Protein AF-A0A1V4H325-F1 (afdb_monomer_lite)

pLDDT: mean 75.96, std 10.7, range [51.03, 88.94]

Radius of gyration: 15.81 Å; chains: 1; bounding box: 46×18×38 Å

Secondary structure (DSSP, 8-state):
-GGGTHHHHHHHHHHHHHHHHHHHHHHHTTTS--TT--PPPPPHHHHHHHHHHHHHHHHHHHHHHHH--

Sequence (69 aa):
MWLKLLPYIQFICFIIFVIGVIKYAIRTKTFFVMPNMKHPKHTKDEIILSAFGLLGFVISSNLRGFLDI

Structure (mmCIF, N/CA/C/O backbone):
data_AF-A0A1V4H325-F1
#
_entry.id   AF-A0A1V4H325-F1
#
loop_
_atom_site.group_PDB
_atom_site.id
_atom_site.type_symbol
_atom_site.label_atom_id
_atom_site.label_alt_id
_atom_site.label_comp_id
_atom_site.label_asym_id
_atom_site.label_entity_id
_atom_site.label_seq_id
_atom_site.pdbx_PDB_ins_code
_atom_site.Cartn_x
_atom_site.Cartn_y
_atom_site.Cartn_z
_atom_site.occupancy
_atom_site.B_iso_or_equiv
_atom_site.auth_seq_id
_atom_site.auth_comp_id
_atom_site.auth_asym_id
_atom_site.auth_atom_id
_atom_site.pdbx_PDB_model_num
ATOM 1 N N . MET A 1 1 ? 20.745 -1.488 -15.081 1.00 59.47 1 MET A N 1
ATOM 2 C CA . MET A 1 1 ? 20.676 -2.325 -13.857 1.00 59.47 1 MET A CA 1
ATOM 3 C C . MET A 1 1 ? 19.599 -1.833 -12.881 1.00 59.47 1 MET A C 1
ATOM 5 O O . MET A 1 1 ? 18.807 -2.653 -12.446 1.00 59.47 1 MET A O 1
ATOM 9 N N . TRP A 1 2 ? 19.477 -0.519 -12.637 1.00 59.94 2 TRP A N 1
ATOM 10 C CA . TRP A 1 2 ? 18.436 0.103 -11.789 1.00 59.94 2 TRP A CA 1
ATOM 11 C C . TRP A 1 2 ? 16.976 -0.190 -12.185 1.00 59.94 2 TRP A C 1
ATOM 13 O O . TRP A 1 2 ? 16.135 -0.378 -11.314 1.00 59.94 2 TRP A O 1
ATOM 23 N N . LEU A 1 3 ? 16.682 -0.334 -13.481 1.00 64.12 3 LEU A N 1
ATOM 24 C CA . LEU A 1 3 ? 15.348 -0.711 -13.982 1.00 64.12 3 LEU A CA 1
ATOM 25 C C . LEU A 1 3 ? 14.871 -2.086 -13.492 1.00 64.12 3 LEU A C 1
ATOM 27 O O . LEU A 1 3 ? 13.678 -2.288 -13.295 1.00 64.12 3 LEU A O 1
ATOM 31 N N . LYS A 1 4 ? 15.796 -3.016 -13.216 1.00 68.31 4 LYS A N 1
ATOM 32 C CA . LYS A 1 4 ? 15.454 -4.321 -12.628 1.00 68.31 4 LYS A CA 1
ATOM 33 C C . LYS A 1 4 ? 15.074 -4.213 -11.149 1.00 68.31 4 LYS A C 1
ATOM 35 O O . LYS A 1 4 ? 14.451 -5.130 -10.636 1.00 68.31 4 LYS A O 1
ATOM 40 N N . LEU A 1 5 ? 15.428 -3.114 -10.475 1.00 73.31 5 LEU A N 1
ATOM 41 C CA . LEU A 1 5 ? 15.125 -2.874 -9.061 1.00 73.31 5 LEU A CA 1
ATOM 42 C C . LEU A 1 5 ? 13.713 -2.297 -8.852 1.00 73.31 5 LEU A C 1
ATOM 44 O O . LEU A 1 5 ? 13.088 -2.556 -7.826 1.00 73.31 5 LEU A O 1
ATOM 48 N N . LEU A 1 6 ? 13.196 -1.553 -9.838 1.00 75.62 6 LEU A N 1
ATOM 49 C CA . LEU A 1 6 ? 11.858 -0.950 -9.813 1.00 75.62 6 LEU A CA 1
ATOM 50 C C . LEU A 1 6 ? 10.722 -1.923 -9.436 1.00 75.62 6 LEU A C 1
ATOM 52 O O . LEU A 1 6 ? 9.925 -1.563 -8.567 1.00 75.62 6 LEU A O 1
ATOM 56 N N . PRO A 1 7 ? 10.630 -3.141 -10.013 1.00 79.31 7 PRO A N 1
ATOM 57 C CA . PRO A 1 7 ? 9.569 -4.082 -9.652 1.00 79.31 7 PRO A CA 1
ATOM 58 C C . PRO A 1 7 ? 9.662 -4.568 -8.198 1.00 79.31 7 PRO A C 1
ATOM 60 O O . PRO A 1 7 ? 8.635 -4.818 -7.573 1.00 79.31 7 PRO A O 1
ATOM 63 N N . TYR A 1 8 ? 10.862 -4.641 -7.615 1.00 83.25 8 TYR A N 1
ATOM 64 C CA . TYR A 1 8 ? 11.020 -4.998 -6.201 1.00 83.25 8 TYR A CA 1
ATOM 65 C C . TYR A 1 8 ? 10.553 -3.870 -5.278 1.00 83.25 8 TYR A C 1
ATOM 67 O O . TYR A 1 8 ? 9.897 -4.133 -4.273 1.00 83.25 8 TYR A O 1
ATOM 75 N N . ILE A 1 9 ? 10.824 -2.611 -5.638 1.00 83.19 9 ILE A N 1
ATOM 76 C CA . ILE A 1 9 ? 10.329 -1.444 -4.893 1.00 83.19 9 ILE A CA 1
ATOM 77 C C . ILE A 1 9 ? 8.796 -1.370 -4.972 1.00 83.19 9 ILE A C 1
ATOM 79 O O . ILE A 1 9 ? 8.146 -1.200 -3.942 1.00 83.19 9 ILE A O 1
ATOM 83 N N . GLN A 1 10 ? 8.211 -1.582 -6.160 1.00 82.38 10 GLN A N 1
ATOM 84 C CA . GLN A 1 10 ? 6.756 -1.702 -6.344 1.00 82.38 10 GLN A CA 1
ATOM 85 C C . GLN A 1 10 ? 6.160 -2.775 -5.429 1.00 82.38 10 GLN A C 1
ATOM 87 O O . GLN A 1 10 ? 5.174 -2.524 -4.737 1.00 82.38 10 GLN A O 1
ATOM 92 N N . PHE A 1 11 ? 6.775 -3.958 -5.402 1.00 83.94 11 PHE A N 1
ATOM 93 C CA . PHE A 1 11 ? 6.318 -5.074 -4.582 1.00 83.94 11 PHE A CA 1
ATOM 94 C C . PHE A 1 11 ? 6.374 -4.756 -3.081 1.00 83.94 11 PHE A C 1
ATOM 96 O O . PHE A 1 11 ? 5.422 -5.040 -2.357 1.00 83.94 11 PHE A O 1
ATOM 103 N N . ILE A 1 12 ? 7.436 -4.094 -2.610 1.00 87.44 12 ILE A N 1
ATOM 104 C CA . ILE A 1 12 ? 7.550 -3.657 -1.210 1.00 87.44 12 ILE A CA 1
ATOM 105 C C . ILE A 1 12 ? 6.470 -2.619 -0.870 1.00 87.44 12 ILE A C 1
ATOM 107 O O . ILE A 1 12 ? 5.798 -2.754 0.154 1.00 87.44 12 ILE A O 1
ATOM 111 N N . CYS A 1 13 ? 6.250 -1.616 -1.727 1.00 87.00 13 CYS A N 1
ATOM 112 C CA . CYS A 1 13 ? 5.183 -0.626 -1.536 1.00 87.00 13 CYS A CA 1
ATOM 113 C C . CYS A 1 13 ? 3.796 -1.284 -1.486 1.00 87.00 13 CYS A C 1
ATOM 115 O O . CYS A 1 13 ? 2.972 -0.928 -0.641 1.00 87.00 13 CYS A O 1
ATOM 117 N N . PHE A 1 14 ? 3.564 -2.287 -2.335 1.00 85.19 14 PHE A N 1
ATOM 118 C CA . PHE A 1 14 ? 2.332 -3.067 -2.331 1.00 85.19 14 PHE A CA 1
ATOM 119 C C . PHE A 1 14 ? 2.147 -3.854 -1.025 1.00 85.19 14 PHE A C 1
ATOM 121 O O . PHE A 1 14 ? 1.066 -3.820 -0.443 1.00 85.1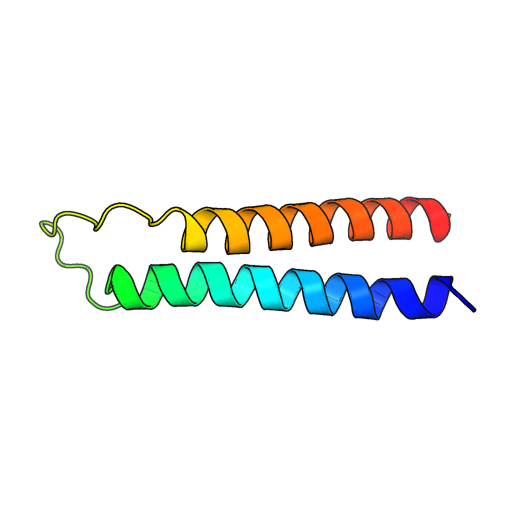9 14 PHE A O 1
ATOM 128 N N . ILE A 1 15 ? 3.197 -4.498 -0.503 1.00 88.94 15 ILE A N 1
ATOM 129 C CA . ILE A 1 15 ? 3.136 -5.187 0.797 1.00 88.94 15 ILE A CA 1
ATOM 130 C C . ILE A 1 15 ? 2.786 -4.208 1.925 1.00 88.94 15 ILE A C 1
ATOM 132 O O . ILE A 1 15 ? 1.922 -4.509 2.748 1.00 88.94 15 ILE A O 1
ATOM 136 N N . ILE A 1 16 ? 3.412 -3.028 1.956 1.00 87.62 16 ILE A N 1
ATOM 137 C CA . ILE A 1 16 ? 3.138 -1.999 2.972 1.00 87.62 16 ILE A CA 1
ATOM 138 C C . ILE A 1 16 ? 1.669 -1.552 2.914 1.00 87.62 16 ILE A C 1
ATOM 140 O O . ILE A 1 16 ? 1.014 -1.450 3.956 1.00 87.62 16 ILE A O 1
ATOM 144 N N . PHE A 1 17 ? 1.135 -1.357 1.706 1.00 87.56 17 PHE A N 1
ATOM 145 C CA . PHE A 1 17 ? -0.279 -1.055 1.495 1.00 87.56 17 PHE A CA 1
ATOM 146 C C . PHE A 1 17 ? -1.189 -2.166 2.036 1.00 87.56 17 PHE A C 1
ATOM 148 O O . PHE A 1 17 ? -2.089 -1.898 2.833 1.00 87.56 17 PHE A O 1
ATOM 155 N N . VAL A 1 18 ? -0.923 -3.420 1.659 1.00 86.88 18 VAL A N 1
ATOM 156 C CA . VAL A 1 18 ? -1.706 -4.588 2.089 1.00 86.88 18 VAL A CA 1
ATOM 157 C C . VAL A 1 18 ? -1.691 -4.741 3.610 1.00 86.88 18 VAL A C 1
ATOM 159 O O . VAL A 1 18 ? -2.737 -4.989 4.203 1.00 86.88 18 VAL A O 1
ATOM 162 N N . ILE A 1 19 ? -0.549 -4.527 4.269 1.00 88.44 19 ILE A N 1
ATOM 163 C CA . ILE A 1 19 ? -0.452 -4.560 5.736 1.00 88.44 19 ILE A CA 1
ATOM 164 C C . ILE A 1 19 ? -1.351 -3.493 6.372 1.00 88.44 19 ILE A C 1
ATOM 166 O O . ILE A 1 19 ? -2.048 -3.795 7.342 1.00 88.44 19 ILE A O 1
ATOM 170 N N . GLY A 1 20 ? -1.364 -2.270 5.832 1.00 84.06 20 GLY A N 1
ATOM 171 C CA . GLY A 1 20 ? -2.242 -1.192 6.299 1.00 84.06 20 GLY A CA 1
ATOM 172 C C . GLY A 1 20 ? -3.725 -1.564 6.207 1.00 84.06 20 GLY A C 1
ATOM 173 O O . GLY A 1 20 ? -4.461 -1.436 7.191 1.00 84.06 20 GLY A O 1
ATOM 174 N N . VAL A 1 21 ? -4.137 -2.122 5.064 1.00 83.38 21 VAL A N 1
ATOM 175 C CA . VAL A 1 21 ? -5.514 -2.579 4.816 1.00 83.38 2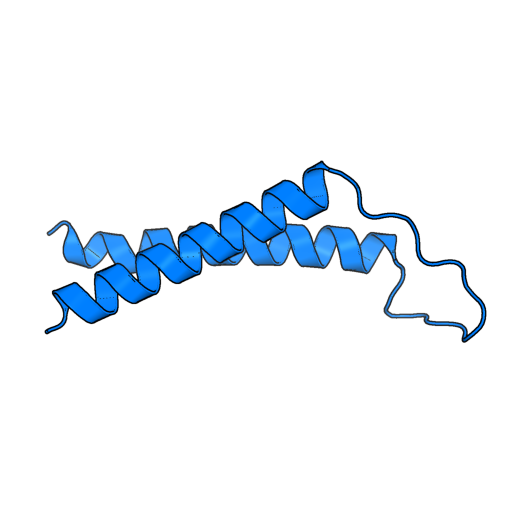1 VAL A CA 1
ATOM 176 C C . VAL A 1 21 ? -5.890 -3.758 5.716 1.00 83.38 21 VAL A C 1
ATOM 178 O O . VAL A 1 21 ? -6.966 -3.745 6.309 1.00 83.38 21 VAL A O 1
ATOM 181 N N . ILE A 1 22 ? -5.013 -4.753 5.878 1.00 85.44 22 ILE A N 1
ATOM 182 C CA . ILE A 1 22 ? -5.254 -5.913 6.750 1.00 85.44 22 ILE A CA 1
ATOM 183 C C . ILE A 1 22 ? -5.392 -5.474 8.208 1.00 85.44 22 ILE A C 1
ATOM 185 O O . ILE A 1 22 ? -6.320 -5.914 8.888 1.00 85.44 22 ILE A O 1
ATOM 189 N N . LYS A 1 23 ? -4.520 -4.580 8.695 1.00 82.44 23 LYS A N 1
ATOM 190 C CA . LYS A 1 23 ? -4.625 -4.023 10.054 1.00 82.44 23 LYS A CA 1
ATOM 191 C C . LYS A 1 23 ? -5.991 -3.378 10.279 1.00 82.44 23 LYS A C 1
ATOM 193 O O . LYS A 1 23 ? -6.654 -3.678 11.273 1.00 82.44 23 LYS A O 1
ATOM 198 N N . TYR A 1 24 ? -6.424 -2.552 9.327 1.00 79.69 24 TYR A N 1
ATOM 199 C CA . TYR A 1 24 ? -7.737 -1.920 9.367 1.00 79.69 24 TYR A CA 1
ATOM 200 C C . TYR A 1 24 ? -8.877 -2.951 9.320 1.00 79.69 24 TYR A C 1
ATOM 202 O O . TYR A 1 24 ? -9.825 -2.852 10.101 1.00 79.69 24 TYR A O 1
ATOM 210 N N . ALA A 1 25 ? -8.780 -3.973 8.464 1.00 77.88 25 ALA A N 1
ATOM 211 C CA . ALA A 1 25 ? -9.795 -5.016 8.304 1.00 77.88 25 ALA A CA 1
ATOM 212 C C . ALA A 1 25 ? -9.967 -5.881 9.568 1.00 77.88 25 ALA A C 1
ATOM 214 O O . ALA A 1 25 ? -11.086 -6.096 10.042 1.00 77.88 25 ALA A O 1
ATOM 215 N N . ILE A 1 26 ? -8.858 -6.315 10.179 1.00 80.62 26 ILE A N 1
ATOM 216 C CA . ILE A 1 26 ? -8.864 -7.055 11.452 1.00 80.62 26 ILE A CA 1
ATOM 217 C C . ILE A 1 26 ? -9.538 -6.215 12.539 1.00 80.62 26 ILE A C 1
ATOM 219 O O . ILE A 1 26 ? -10.400 -6.702 13.274 1.00 80.62 26 ILE A O 1
ATOM 223 N N . ARG A 1 27 ? -9.183 -4.930 12.621 1.00 72.75 27 ARG A N 1
ATOM 224 C CA . ARG A 1 27 ? -9.705 -4.028 13.649 1.00 72.75 27 ARG A CA 1
ATOM 225 C C . ARG A 1 27 ? -11.183 -3.706 13.466 1.00 72.75 27 ARG A C 1
ATOM 227 O O . ARG A 1 27 ? -11.924 -3.639 14.444 1.00 72.75 27 ARG A O 1
ATOM 234 N N . THR A 1 28 ? -11.616 -3.514 12.225 1.00 67.88 28 THR A N 1
ATOM 235 C CA . THR A 1 28 ? -13.025 -3.268 11.890 1.00 67.88 28 THR A CA 1
ATOM 236 C C . THR A 1 28 ? -13.894 -4.514 11.992 1.00 67.88 28 THR A C 1
ATOM 238 O O . THR A 1 28 ? -15.108 -4.385 11.853 1.00 67.88 28 THR A O 1
ATOM 241 N N . LYS A 1 29 ? -13.314 -5.700 12.253 1.00 65.94 29 LYS A N 1
ATOM 242 C CA . LYS A 1 29 ? -14.023 -6.989 12.238 1.00 65.94 29 LYS A CA 1
ATOM 243 C C . LYS A 1 29 ? -14.899 -7.119 10.987 1.00 65.94 29 LYS A C 1
ATOM 245 O O . LYS A 1 29 ? -16.018 -7.621 11.053 1.00 65.94 29 LYS A O 1
ATOM 250 N N . THR A 1 30 ? -14.395 -6.657 9.841 1.00 58.69 30 THR A N 1
ATOM 251 C CA . THR A 1 30 ? -15.153 -6.558 8.580 1.00 58.69 30 THR A CA 1
ATOM 252 C C . THR A 1 30 ? -15.573 -7.919 8.013 1.00 58.69 30 THR A C 1
ATOM 254 O O . THR A 1 30 ? -16.369 -7.968 7.089 1.00 58.69 30 THR A O 1
ATOM 257 N N . PHE A 1 31 ? -15.107 -9.030 8.590 1.00 53.03 31 PHE A N 1
ATOM 258 C CA . PHE A 1 31 ? -15.594 -10.380 8.285 1.00 53.03 31 PHE A CA 1
ATOM 259 C C . PHE A 1 31 ? -16.866 -10.781 9.060 1.00 53.03 31 PHE A C 1
ATOM 261 O O . PHE A 1 31 ? -17.520 -11.747 8.687 1.00 53.03 31 PHE A O 1
ATOM 268 N N . PHE A 1 32 ? -17.254 -10.032 10.098 1.00 54.44 32 PHE A N 1
ATOM 269 C CA . PHE A 1 32 ? -18.468 -10.240 10.900 1.00 54.44 32 PHE A CA 1
ATOM 270 C C . PHE A 1 32 ? -19.309 -8.953 10.946 1.00 54.44 32 PHE A C 1
ATOM 272 O O . PHE A 1 32 ? -19.640 -8.445 12.019 1.00 54.44 32 PHE A O 1
ATOM 279 N N . VAL A 1 33 ? -19.624 -8.378 9.780 1.00 53.78 33 VAL A N 1
ATOM 280 C CA . VAL A 1 33 ? -20.440 -7.156 9.691 1.00 53.78 33 VAL A CA 1
ATOM 281 C C . VAL A 1 33 ? -21.872 -7.458 10.136 1.00 53.78 33 VAL A C 1
ATOM 283 O O . VAL A 1 33 ? -22.687 -7.964 9.373 1.00 53.78 33 VAL A O 1
ATOM 286 N N . MET A 1 34 ? -22.192 -7.118 11.383 1.00 56.69 34 MET A N 1
ATOM 287 C CA . MET A 1 34 ? -23.574 -6.895 11.801 1.00 56.69 34 MET A CA 1
ATOM 288 C C . MET A 1 34 ? -24.026 -5.531 11.260 1.00 56.69 34 MET A C 1
ATOM 290 O O . ME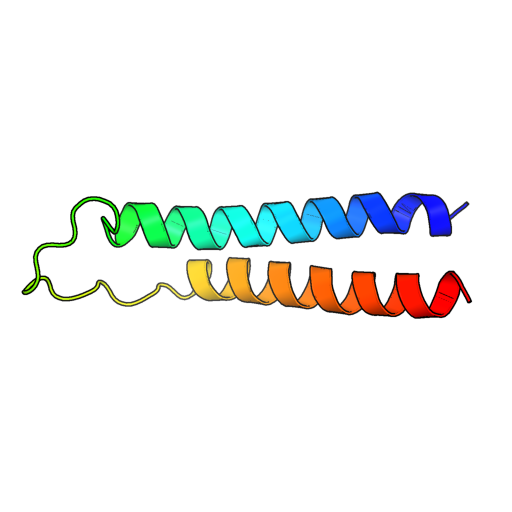T A 1 34 ? -23.299 -4.552 11.455 1.00 56.69 34 MET A O 1
ATOM 294 N N . PRO A 1 35 ? -25.225 -5.420 10.657 1.00 57.03 35 PRO A N 1
ATOM 295 C CA . PRO A 1 35 ? -25.725 -4.193 10.021 1.00 57.03 35 PRO A CA 1
ATOM 296 C C . PRO A 1 35 ? -26.017 -3.020 10.985 1.00 57.03 35 PRO A C 1
ATOM 298 O O . PRO A 1 35 ? -26.700 -2.075 10.612 1.00 57.03 35 PRO A O 1
ATOM 301 N N . ASN A 1 36 ? -25.492 -3.041 12.216 1.00 62.12 36 ASN A N 1
ATOM 302 C CA . ASN A 1 36 ? -25.666 -1.976 13.206 1.00 62.12 36 ASN A CA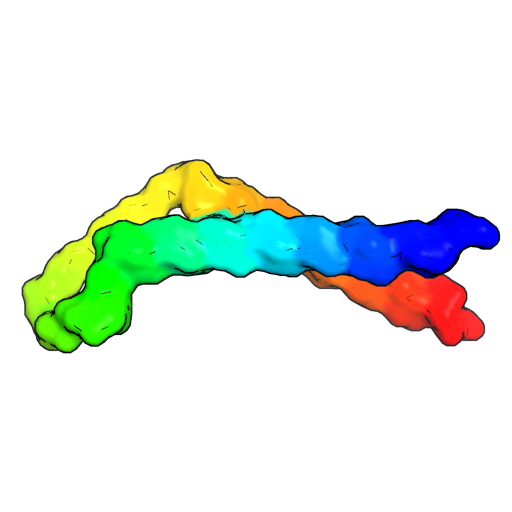 1
ATOM 303 C C . ASN A 1 36 ? -24.414 -1.725 14.077 1.00 62.12 36 ASN A C 1
ATOM 305 O O . ASN A 1 36 ? -24.513 -1.186 15.180 1.00 62.12 36 ASN A O 1
ATOM 309 N N . MET A 1 37 ? -23.222 -2.147 13.632 1.00 63.31 37 MET A N 1
ATOM 310 C CA . MET A 1 37 ? -21.979 -1.898 14.373 1.00 63.31 37 MET A CA 1
ATOM 311 C C . MET A 1 37 ? -21.334 -0.566 13.976 1.00 63.31 37 MET A C 1
ATOM 313 O O . MET A 1 37 ? -21.086 -0.290 12.805 1.00 63.31 37 MET A O 1
ATOM 317 N N . LYS A 1 38 ? -21.000 0.258 14.978 1.00 63.47 38 LYS A N 1
ATOM 318 C CA . LYS A 1 38 ? -20.233 1.496 14.792 1.00 63.47 38 LYS A CA 1
ATOM 319 C C . LYS A 1 38 ? -18.833 1.149 14.277 1.00 63.47 38 LYS A C 1
ATOM 321 O O . LYS A 1 38 ? -18.029 0.590 15.021 1.00 63.47 38 LYS A O 1
ATOM 326 N N . HIS A 1 39 ? -18.534 1.498 13.025 1.00 64.69 39 HIS A N 1
ATOM 327 C CA . HIS A 1 39 ? -17.205 1.287 12.453 1.00 64.69 39 HIS A CA 1
ATOM 328 C C . HIS A 1 39 ? -16.139 2.001 13.303 1.00 64.69 39 HIS A C 1
ATOM 330 O O . HIS A 1 39 ? -16.271 3.204 13.567 1.00 64.69 39 HIS A O 1
ATOM 336 N N . PRO A 1 40 ? -15.085 1.298 13.758 1.00 66.44 40 PRO A N 1
ATOM 337 C CA . PRO A 1 40 ? -14.009 1.941 14.491 1.00 66.44 40 PRO A CA 1
ATOM 338 C C . PRO A 1 40 ? -13.324 2.981 13.601 1.00 66.44 40 PRO A C 1
ATOM 340 O O . PRO A 1 40 ? -13.048 2.738 12.425 1.00 66.44 40 PRO A O 1
ATOM 343 N N . LYS A 1 41 ? -13.051 4.160 14.174 1.00 70.88 41 LYS A N 1
ATOM 344 C CA . LYS A 1 41 ? -12.293 5.207 13.484 1.00 70.88 41 LYS A CA 1
ATOM 345 C C . LYS A 1 41 ? -10.902 4.676 13.135 1.00 70.88 41 LYS A C 1
ATOM 347 O O . LYS A 1 41 ? -10.196 4.139 13.996 1.00 70.88 41 LYS A O 1
ATOM 352 N N . HIS A 1 42 ? -10.529 4.868 11.878 1.00 68.50 42 HIS A N 1
ATOM 353 C CA . HIS A 1 42 ? -9.191 4.625 11.352 1.00 68.50 42 HIS A CA 1
ATOM 354 C C . HIS A 1 42 ? -8.136 5.301 12.240 1.00 68.50 42 HIS A C 1
ATOM 356 O O . HIS A 1 42 ? -8.309 6.452 12.658 1.00 68.50 42 HIS A O 1
ATOM 362 N N . THR A 1 43 ? -7.061 4.586 12.571 1.00 78.62 43 THR A N 1
ATOM 363 C CA . THR A 1 43 ? -5.898 5.190 13.237 1.00 78.62 43 THR A CA 1
ATOM 364 C C . THR A 1 43 ? -4.992 5.863 12.217 1.00 78.62 43 THR A C 1
ATOM 366 O O . THR A 1 43 ? -4.953 5.498 11.042 1.00 78.62 43 THR A O 1
ATOM 369 N N . LYS A 1 44 ? -4.234 6.864 12.679 1.00 80.62 44 LYS A N 1
ATOM 370 C CA . LYS A 1 44 ? -3.266 7.581 11.841 1.00 80.62 44 LYS A CA 1
ATOM 371 C C . LYS A 1 44 ? -2.281 6.610 11.182 1.00 80.62 44 LYS A C 1
ATOM 373 O O . LYS A 1 44 ? -2.007 6.755 10.001 1.00 80.62 44 LYS A O 1
ATOM 378 N N . ASP A 1 45 ? -1.850 5.576 11.900 1.00 77.62 45 ASP A N 1
ATOM 379 C CA . ASP A 1 45 ? -0.905 4.578 11.391 1.00 77.62 45 ASP A CA 1
ATOM 380 C C . ASP A 1 45 ? -1.471 3.746 10.231 1.00 77.62 45 ASP A C 1
ATOM 382 O O . ASP A 1 45 ? -0.761 3.488 9.265 1.00 77.62 45 ASP A O 1
ATOM 386 N N . GLU A 1 46 ? -2.750 3.350 10.293 1.00 78.00 46 GLU A N 1
ATOM 387 C CA . GLU A 1 46 ? -3.436 2.608 9.218 1.00 78.00 46 GLU A CA 1
ATOM 388 C C . GLU A 1 46 ? -3.517 3.450 7.942 1.00 78.00 46 GLU A C 1
ATOM 390 O O . GLU A 1 46 ? -3.257 2.954 6.844 1.00 78.00 46 GLU A O 1
ATOM 395 N N . ILE A 1 47 ? -3.827 4.741 8.099 1.00 80.88 47 ILE A N 1
ATOM 396 C CA . ILE A 1 47 ? -3.885 5.697 6.991 1.00 80.88 47 ILE A CA 1
ATOM 397 C C . ILE A 1 47 ? -2.493 5.924 6.417 1.00 80.88 47 ILE A C 1
ATOM 399 O O . ILE A 1 47 ? -2.342 5.887 5.204 1.00 80.88 47 ILE A O 1
ATOM 403 N N . ILE A 1 48 ? -1.482 6.139 7.258 1.00 83.56 48 ILE A N 1
ATOM 404 C CA . ILE A 1 48 ? -0.113 6.406 6.805 1.00 83.56 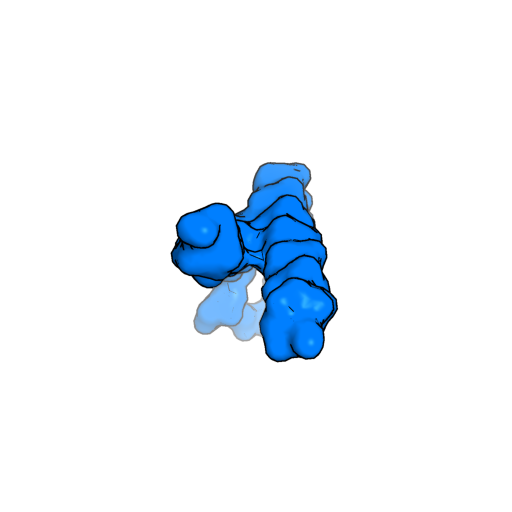48 ILE A CA 1
ATOM 405 C C . ILE A 1 48 ? 0.438 5.194 6.050 1.00 83.56 48 ILE A C 1
ATOM 407 O O . ILE A 1 48 ? 0.925 5.358 4.938 1.00 83.56 48 ILE A O 1
ATOM 411 N N . LEU A 1 49 ? 0.306 3.978 6.594 1.00 82.69 49 LEU A N 1
ATOM 412 C CA . LEU A 1 49 ? 0.754 2.745 5.931 1.00 82.69 49 LEU A CA 1
ATOM 413 C C . LEU A 1 49 ? 0.044 2.537 4.587 1.00 82.69 49 LEU A C 1
ATOM 415 O O . LEU A 1 49 ? 0.695 2.283 3.573 1.00 82.69 49 LEU A O 1
ATOM 419 N N . SER A 1 50 ? -1.281 2.697 4.561 1.00 82.62 50 SER A N 1
ATOM 420 C CA . SER A 1 50 ? -2.069 2.485 3.344 1.00 82.62 50 SER A CA 1
ATOM 421 C C . SER A 1 50 ? -1.805 3.578 2.303 1.00 82.62 50 SER A C 1
ATOM 423 O O . SER A 1 50 ? -1.534 3.283 1.144 1.00 82.62 50 SER A O 1
ATOM 425 N N . ALA A 1 51 ? -1.815 4.851 2.696 1.00 84.25 51 ALA A N 1
ATOM 426 C CA . ALA A 1 51 ? -1.579 5.965 1.783 1.00 84.25 51 ALA A CA 1
ATOM 427 C C . ALA A 1 51 ? -0.149 5.952 1.233 1.00 84.25 51 ALA A C 1
ATOM 429 O O . ALA A 1 51 ? 0.040 6.134 0.034 1.00 84.25 51 ALA A O 1
ATOM 430 N N . PHE A 1 52 ? 0.853 5.693 2.078 1.00 85.88 52 PHE A N 1
ATOM 431 C CA . PHE A 1 52 ? 2.251 5.671 1.654 1.00 85.88 52 PHE A CA 1
ATOM 432 C C . PHE A 1 52 ? 2.556 4.465 0.759 1.00 85.88 52 PHE A C 1
ATOM 434 O O . PHE A 1 52 ? 3.215 4.617 -0.269 1.00 85.88 52 PHE A O 1
ATOM 441 N N . GLY A 1 53 ? 2.026 3.284 1.094 1.00 82.94 53 GLY A N 1
ATOM 442 C CA . GLY A 1 53 ? 2.138 2.096 0.247 1.00 82.94 53 GLY A CA 1
ATOM 443 C C . GLY A 1 53 ? 1.457 2.279 -1.112 1.00 82.94 53 GLY A C 1
ATOM 444 O O . GLY A 1 53 ? 2.051 1.968 -2.144 1.00 82.94 53 GLY A O 1
ATOM 445 N N . LEU A 1 54 ? 0.250 2.856 -1.132 1.00 87.75 54 LEU A N 1
ATOM 446 C CA . LEU A 1 54 ? -0.496 3.115 -2.365 1.00 87.75 54 LEU A CA 1
ATOM 447 C C . LEU A 1 54 ? 0.188 4.173 -3.238 1.00 87.75 54 LEU A C 1
ATOM 449 O O . LEU A 1 54 ? 0.384 3.945 -4.429 1.00 87.75 54 LEU A O 1
ATOM 453 N N . LEU A 1 55 ? 0.592 5.308 -2.659 1.00 88.62 55 LEU A N 1
ATOM 454 C CA . LEU A 1 55 ? 1.304 6.362 -3.386 1.00 88.62 55 LEU A CA 1
ATOM 455 C C . LEU A 1 55 ? 2.634 5.851 -3.940 1.00 88.62 55 LEU A C 1
ATOM 457 O O . LEU A 1 55 ? 2.924 6.062 -5.115 1.00 88.62 55 LEU A O 1
ATOM 461 N N . GLY A 1 56 ? 3.409 5.128 -3.127 1.00 84.12 56 GLY A N 1
ATOM 462 C CA . GLY A 1 56 ? 4.655 4.504 -3.563 1.00 84.12 56 GLY A CA 1
ATOM 463 C C . GLY A 1 56 ? 4.435 3.541 -4.730 1.00 84.12 56 GLY A C 1
ATOM 464 O O . GLY A 1 56 ? 5.174 3.591 -5.713 1.00 84.12 56 GLY A O 1
ATOM 465 N N . PHE A 1 57 ? 3.377 2.727 -4.679 1.00 85.69 57 PHE A N 1
ATOM 466 C CA . PHE A 1 57 ? 3.017 1.799 -5.752 1.00 85.69 57 PHE A CA 1
ATOM 467 C C . PHE A 1 57 ? 2.586 2.517 -7.039 1.00 85.69 57 PHE A C 1
ATOM 469 O O . PHE A 1 57 ? 3.048 2.166 -8.123 1.00 85.69 57 PHE A O 1
ATOM 476 N N . VAL A 1 58 ? 1.740 3.544 -6.941 1.00 85.88 58 VAL A N 1
ATOM 477 C CA . VAL A 1 58 ? 1.267 4.312 -8.104 1.00 85.88 58 VAL A CA 1
ATOM 478 C C . VAL A 1 58 ? 2.419 5.071 -8.758 1.00 85.88 58 VAL A C 1
ATOM 480 O O . VAL A 1 58 ? 2.587 4.988 -9.973 1.00 85.88 58 VAL A O 1
ATOM 483 N N . ILE A 1 59 ? 3.245 5.772 -7.978 1.00 86.75 59 ILE A N 1
ATOM 484 C CA . ILE A 1 59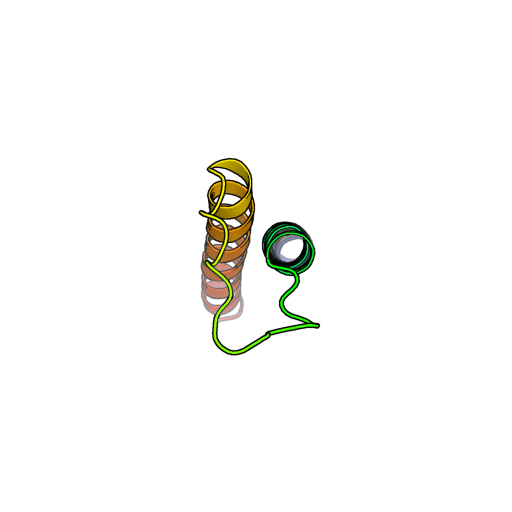 ? 4.389 6.535 -8.500 1.00 86.75 59 ILE A CA 1
ATOM 485 C C . ILE A 1 59 ? 5.380 5.593 -9.183 1.00 86.75 59 ILE A C 1
ATOM 487 O O . ILE A 1 59 ? 5.786 5.839 -10.316 1.00 86.75 59 ILE A O 1
ATOM 491 N N . SER A 1 60 ? 5.732 4.482 -8.533 1.00 83.12 60 SER A N 1
ATOM 492 C CA . SER A 1 60 ? 6.653 3.509 -9.121 1.00 83.12 60 SER A CA 1
ATOM 493 C C . SER A 1 60 ? 6.062 2.799 -10.345 1.00 83.12 60 SER A C 1
ATOM 495 O O . SER A 1 60 ? 6.806 2.490 -11.271 1.00 83.12 60 SER A O 1
ATOM 497 N N . SER A 1 61 ? 4.746 2.567 -10.405 1.00 80.75 61 SER A N 1
ATOM 498 C CA . SER A 1 61 ? 4.048 2.027 -11.590 1.00 80.75 61 SER A CA 1
ATOM 499 C C . SER A 1 61 ? 4.067 2.990 -12.771 1.00 80.75 61 SER A C 1
ATOM 501 O O . SER A 1 61 ? 4.385 2.573 -13.882 1.00 80.75 61 SER A O 1
ATOM 503 N N . ASN A 1 62 ? 3.818 4.279 -12.529 1.00 83.31 62 ASN A N 1
ATOM 504 C CA . ASN A 1 62 ? 3.907 5.311 -13.563 1.00 83.31 62 ASN A CA 1
ATOM 505 C C . ASN A 1 62 ? 5.349 5.506 -14.051 1.00 83.31 62 ASN A C 1
ATOM 507 O O . ASN A 1 62 ? 5.577 5.579 -15.253 1.00 83.31 62 ASN A O 1
ATOM 511 N N . LEU A 1 63 ? 6.333 5.517 -13.144 1.00 81.75 63 LEU A N 1
ATOM 512 C CA . LEU A 1 63 ? 7.751 5.599 -13.512 1.00 81.75 63 LEU A CA 1
ATOM 513 C C . LEU A 1 63 ? 8.195 4.397 -14.345 1.00 81.75 63 LEU A C 1
ATOM 515 O O . LEU A 1 63 ? 8.923 4.574 -15.314 1.00 81.75 63 LEU A O 1
ATOM 519 N N . ARG A 1 64 ? 7.748 3.182 -14.002 1.00 75.69 64 ARG A N 1
ATOM 520 C CA . ARG A 1 64 ? 8.018 2.004 -14.830 1.00 75.69 64 ARG A CA 1
ATOM 521 C C . ARG A 1 64 ? 7.364 2.135 -16.199 1.00 75.69 64 ARG A C 1
ATOM 523 O O . ARG A 1 64 ? 8.053 1.944 -17.184 1.00 75.69 64 ARG A O 1
ATOM 530 N N . GLY A 1 65 ? 6.081 2.490 -16.255 1.00 74.12 65 GLY A N 1
ATOM 531 C CA . GLY A 1 65 ? 5.358 2.676 -17.515 1.00 74.12 65 GLY A CA 1
ATOM 532 C C . GLY A 1 65 ? 5.964 3.756 -18.415 1.00 74.12 65 GLY A C 1
ATOM 533 O O . GLY A 1 65 ? 5.905 3.617 -19.625 1.00 74.12 65 GLY A O 1
ATOM 534 N N . PHE A 1 66 ? 6.583 4.791 -17.841 1.00 76.75 66 PHE A N 1
ATOM 535 C CA . PHE A 1 66 ? 7.315 5.816 -18.589 1.00 76.75 66 PHE A CA 1
ATOM 536 C C . PHE A 1 66 ? 8.701 5.352 -19.062 1.00 76.75 66 PHE A C 1
ATOM 538 O O . PHE A 1 66 ? 9.147 5.776 -20.117 1.00 76.75 66 PHE A O 1
ATOM 545 N N . LEU A 1 67 ? 9.395 4.517 -18.281 1.00 70.75 67 LEU A N 1
ATOM 546 C CA . LEU A 1 67 ? 10.751 4.042 -18.591 1.00 70.75 67 LEU A CA 1
ATOM 547 C C . LEU A 1 67 ? 10.796 2.755 -19.439 1.00 70.75 67 LEU A C 1
ATOM 549 O O . LEU A 1 67 ? 11.860 2.427 -19.955 1.00 70.75 67 LEU A O 1
ATOM 553 N N . ASP A 1 68 ? 9.695 1.999 -19.511 1.00 62.09 68 ASP A N 1
ATOM 554 C CA . ASP A 1 68 ? 9.501 0.859 -20.433 1.00 62.09 68 ASP A CA 1
ATOM 555 C C . ASP A 1 68 ? 9.032 1.320 -21.840 1.00 62.09 68 ASP A C 1
ATOM 557 O O . ASP A 1 68 ? 8.808 0.474 -22.705 1.00 62.09 68 ASP A O 1
ATOM 561 N N . ILE A 1 69 ? 8.863 2.636 -22.060 1.00 51.03 69 ILE A N 1
ATOM 562 C CA . ILE A 1 69 ? 8.672 3.291 -23.374 1.00 51.03 69 ILE A CA 1
ATOM 563 C C . ILE A 1 69 ? 10.037 3.723 -23.911 1.00 51.03 69 ILE A C 1
ATOM 565 O O . ILE A 1 69 ? 10.275 3.513 -25.122 1.00 51.03 69 ILE A O 1
#

Foldseek 3Di:
DVLVCLVVQLVVLQVLQVVLVVVQCVQQVVVDDDVDDDGDDRDPSSCCSNVRSVVSNVVSVVVNVVVVD

Organism: Moraxella lacunata (NCBI:txid477)